Protein AF-A0A4U9DAW8-F1 (afdb_monomer_lite)

InterPro domains:
  IPR041107 RimK, preATP-grasp domain [PF18030] (1-62)

Foldseek 3Di:
DEEEEADPDCPDPVNVVVCVVCVVVVYHYDYAHVVQWDWDPPPVDTFIDGPNHTDDDGPYYHYDDPDPPPPPPDPPDDDPPPPPPDD

Secondary structure (DSSP, 8-state):
-EEEEE-S-TTSHHHHHHHHHHHHTT-EEEEE-TTSEEEE--TT--EEEETTEEPPP-SEEEE-------S--PPP---TT-TT---

Structure (mmCIF, N/CA/C/O backbone):
data_AF-A0A4U9DAW8-F1
#
_entry.id   AF-A0A4U9DAW8-F1
#
loop_
_atom_site.group_PDB
_atom_site.id
_atom_site.type_symbol
_atom_site.labe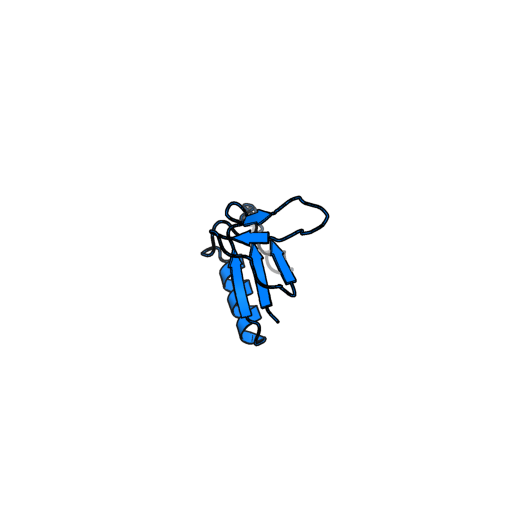l_atom_id
_atom_site.label_alt_id
_atom_site.label_comp_id
_atom_site.label_asym_id
_atom_site.label_entity_id
_atom_site.label_seq_id
_atom_site.pdbx_PDB_ins_code
_atom_site.Cartn_x
_atom_site.Cartn_y
_atom_site.Cartn_z
_atom_site.occupancy
_atom_site.B_iso_or_equiv
_atom_site.auth_seq_id
_atom_site.auth_comp_id
_atom_site.auth_asym_id
_atom_site.auth_atom_id
_atom_site.pdbx_PDB_model_num
ATOM 1 N N . MET A 1 1 ? -11.546 -8.520 2.178 1.00 90.62 1 MET A N 1
ATOM 2 C CA . MET A 1 1 ? -10.918 -8.010 0.944 1.00 90.62 1 MET A CA 1
ATOM 3 C C . MET A 1 1 ? -9.501 -7.556 1.241 1.00 90.62 1 MET A C 1
ATOM 5 O O . MET A 1 1 ? -9.248 -7.104 2.359 1.00 90.62 1 MET A O 1
ATOM 9 N N . LYS A 1 2 ? -8.600 -7.718 0.271 1.00 92.62 2 LYS A N 1
ATOM 10 C CA . LYS A 1 2 ? -7.228 -7.209 0.275 1.00 92.62 2 LYS A CA 1
ATOM 11 C C . LYS A 1 2 ? -7.168 -5.920 -0.534 1.00 92.62 2 LYS A C 1
ATOM 13 O O . LYS A 1 2 ? -7.465 -5.917 -1.725 1.00 92.62 2 LYS A O 1
ATOM 18 N N . ILE A 1 3 ? -6.771 -4.837 0.118 1.00 93.81 3 ILE A N 1
ATOM 19 C CA . ILE A 1 3 ? -6.681 -3.501 -0.466 1.00 93.81 3 ILE A CA 1
ATOM 20 C C . ILE A 1 3 ? -5.209 -3.092 -0.514 1.00 93.81 3 ILE A C 1
ATOM 22 O O . ILE A 1 3 ? -4.522 -3.135 0.505 1.00 93.81 3 ILE A O 1
ATOM 26 N N . ALA A 1 4 ? -4.738 -2.657 -1.679 1.00 92.94 4 ALA A N 1
ATOM 27 C CA . ALA A 1 4 ? -3.427 -2.036 -1.822 1.00 92.94 4 ALA A CA 1
ATOM 28 C C . ALA A 1 4 ? -3.556 -0.509 -1.784 1.00 92.94 4 ALA A C 1
ATOM 30 O O . ALA A 1 4 ? -4.348 0.077 -2.523 1.00 92.94 4 ALA A O 1
ATOM 31 N N . ILE A 1 5 ? -2.744 0.156 -0.967 1.00 93.62 5 ILE A N 1
ATOM 32 C CA . ILE A 1 5 ? -2.592 1.612 -0.978 1.00 93.62 5 ILE A CA 1
ATOM 33 C C . ILE A 1 5 ? -1.249 1.939 -1.625 1.00 93.62 5 ILE A C 1
ATOM 35 O O . ILE A 1 5 ? -0.197 1.625 -1.078 1.00 93.62 5 ILE A O 1
ATOM 39 N N . LEU A 1 6 ? -1.276 2.593 -2.785 1.00 92.06 6 LEU A N 1
ATOM 40 C CA . LEU A 1 6 ? -0.073 3.053 -3.470 1.00 92.06 6 LEU A CA 1
ATOM 41 C C . LEU A 1 6 ? 0.351 4.409 -2.908 1.00 92.06 6 LEU A C 1
ATOM 43 O O . LEU A 1 6 ? -0.324 5.416 -3.146 1.00 92.06 6 LEU A O 1
ATOM 47 N N . SER A 1 7 ? 1.472 4.434 -2.190 1.00 91.56 7 SER A N 1
ATOM 48 C CA . SER A 1 7 ? 2.086 5.657 -1.670 1.00 91.56 7 SER A CA 1
ATOM 49 C C . SER A 1 7 ? 3.591 5.485 -1.508 1.00 91.56 7 SER A C 1
ATOM 51 O O . SER A 1 7 ? 4.055 4.441 -1.064 1.00 91.56 7 SER A O 1
ATOM 53 N N . ARG A 1 8 ? 4.353 6.547 -1.792 1.00 89.25 8 ARG A N 1
ATOM 54 C CA . ARG A 1 8 ? 5.786 6.608 -1.446 1.00 89.25 8 ARG A CA 1
ATOM 55 C C . ARG A 1 8 ? 6.015 6.843 0.047 1.00 89.25 8 ARG A C 1
ATOM 57 O O . ARG A 1 8 ? 7.079 6.524 0.558 1.00 89.25 8 ARG A O 1
ATOM 64 N N . ASP A 1 9 ? 5.021 7.407 0.730 1.00 88.44 9 ASP A N 1
ATOM 65 C CA . ASP A 1 9 ? 5.063 7.688 2.160 1.00 88.44 9 ASP A CA 1
ATOM 66 C C . ASP A 1 9 ? 3.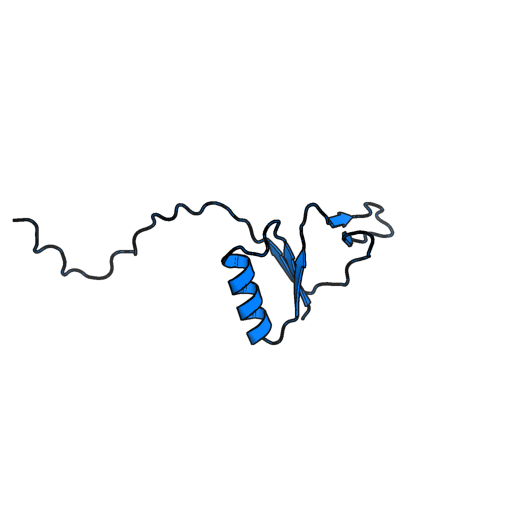814 7.104 2.841 1.00 88.44 9 ASP A C 1
ATOM 68 O O . ASP A 1 9 ? 2.687 7.592 2.691 1.00 88.44 9 ASP A O 1
ATOM 72 N N . GLY A 1 10 ? 4.009 6.007 3.573 1.00 85.12 10 GLY A N 1
ATOM 73 C CA . GLY A 1 10 ? 2.956 5.359 4.358 1.00 85.12 10 GLY A CA 1
ATOM 74 C C . GLY A 1 10 ? 2.595 6.114 5.640 1.00 85.12 10 GLY A C 1
ATOM 75 O O . GLY A 1 10 ? 1.593 5.795 6.276 1.00 85.12 10 GLY A O 1
ATOM 76 N N . THR A 1 11 ? 3.382 7.122 6.026 1.00 87.56 11 THR A N 1
ATOM 77 C CA . THR A 1 11 ? 3.155 7.921 7.236 1.00 87.56 11 THR A CA 1
ATOM 78 C C . THR A 1 11 ? 2.169 9.068 7.024 1.00 87.56 11 THR A C 1
ATOM 80 O O . THR A 1 11 ? 1.680 9.631 8.006 1.00 87.56 11 THR A O 1
ATOM 83 N N . LEU A 1 12 ? 1.812 9.362 5.767 1.00 90.25 12 LEU A N 1
ATOM 84 C CA . LEU A 1 12 ? 0.822 10.376 5.415 1.00 90.25 12 LEU A CA 1
ATOM 85 C C . LEU A 1 12 ? -0.504 10.150 6.148 1.00 90.25 12 LEU A C 1
ATOM 87 O O . LEU A 1 12 ? -0.996 9.025 6.263 1.00 90.25 12 LEU A O 1
ATOM 91 N N . TYR A 1 13 ? -1.130 11.251 6.569 1.00 88.62 13 TYR A N 1
ATOM 92 C CA . TYR A 1 13 ? -2.431 11.221 7.239 1.00 88.62 13 TYR A CA 1
ATOM 93 C C . TYR A 1 13 ? -3.494 10.482 6.412 1.00 88.62 13 TYR A C 1
ATOM 95 O O . TYR A 1 13 ? -4.253 9.688 6.962 1.00 88.62 13 TYR A O 1
ATOM 103 N N . SER A 1 14 ? -3.509 10.676 5.088 1.00 88.44 14 SER A N 1
ATOM 104 C CA . SER A 1 14 ? -4.414 9.964 4.178 1.00 88.44 14 SER A CA 1
ATOM 105 C C . SER A 1 14 ? -4.214 8.447 4.233 1.00 88.44 14 SER A C 1
ATOM 107 O O . SER A 1 14 ? -5.189 7.724 4.417 1.00 88.44 14 SER A O 1
ATOM 109 N N . CYS A 1 15 ? -2.968 7.967 4.151 1.00 91.81 15 CYS A N 1
ATOM 110 C CA . CYS A 1 15 ? -2.638 6.545 4.272 1.00 91.81 15 CYS A CA 1
ATOM 111 C C . CYS A 1 15 ? -3.093 5.989 5.624 1.00 91.81 15 CYS A C 1
ATOM 113 O O . CYS A 1 15 ? -3.799 4.989 5.662 1.00 91.81 15 CYS A O 1
ATOM 115 N N . ARG A 1 16 ? -2.767 6.674 6.728 1.00 91.88 16 ARG A N 1
ATOM 116 C CA . ARG A 1 16 ? -3.157 6.248 8.083 1.00 91.88 16 ARG A CA 1
ATOM 117 C C . ARG A 1 16 ? -4.673 6.135 8.239 1.00 91.88 16 ARG A C 1
ATOM 119 O O . ARG A 1 16 ? -5.166 5.099 8.669 1.00 91.88 16 ARG A O 1
ATOM 126 N N . ARG A 1 17 ? -5.420 7.164 7.826 1.00 92.56 17 ARG A N 1
ATOM 127 C CA . ARG A 1 17 ? -6.888 7.192 7.925 1.00 92.56 17 ARG A CA 1
ATOM 128 C C . ARG A 1 17 ? -7.561 6.125 7.071 1.00 92.56 17 ARG A C 1
ATOM 130 O O . ARG A 1 17 ? -8.535 5.523 7.519 1.00 92.56 17 ARG A O 1
ATOM 137 N N . LEU A 1 18 ? -7.053 5.892 5.863 1.00 91.88 18 LEU A N 1
ATOM 138 C CA . LEU A 1 18 ? -7.556 4.839 4.983 1.00 91.88 18 LEU A CA 1
ATOM 139 C C . LEU A 1 18 ? -7.299 3.454 5.580 1.00 91.88 18 LEU A C 1
ATOM 141 O O . LEU A 1 18 ? -8.215 2.637 5.620 1.00 91.88 18 LEU A O 1
ATOM 145 N N . THR A 1 19 ? -6.095 3.219 6.102 1.00 93.19 19 THR A N 1
ATOM 146 C CA . THR A 1 19 ? -5.734 1.964 6.768 1.00 93.19 19 THR A CA 1
ATOM 147 C C . THR A 1 19 ? -6.610 1.707 7.995 1.00 93.19 19 THR A C 1
ATOM 149 O O . THR A 1 19 ? -7.183 0.628 8.124 1.00 93.19 19 THR A O 1
ATOM 152 N N . GLU A 1 20 ? -6.803 2.706 8.860 1.00 94.19 20 GLU A N 1
ATOM 153 C CA . GLU A 1 20 ? -7.699 2.607 10.020 1.00 94.19 20 GLU A CA 1
ATOM 154 C C . GLU A 1 20 ? -9.139 2.268 9.622 1.00 94.19 20 GLU A C 1
ATOM 156 O O . GLU A 1 20 ? -9.757 1.386 10.216 1.00 94.19 20 GLU A O 1
ATOM 161 N N . ALA A 1 21 ? -9.692 2.977 8.633 1.00 94.12 21 ALA A N 1
ATOM 162 C CA . ALA A 1 21 ? -11.062 2.761 8.181 1.00 94.12 21 ALA A CA 1
ATOM 163 C C . ALA A 1 21 ? -11.240 1.361 7.582 1.00 94.12 21 ALA A C 1
ATOM 165 O O . ALA A 1 21 ? -12.173 0.647 7.939 1.00 94.12 21 ALA A O 1
ATOM 166 N N . ALA A 1 22 ? -10.309 0.938 6.730 1.00 93.69 22 ALA A N 1
ATOM 167 C CA . ALA A 1 22 ? -10.339 -0.382 6.122 1.00 93.69 22 ALA A CA 1
ATOM 168 C C . ALA A 1 22 ? -10.191 -1.504 7.163 1.00 93.69 22 ALA A C 1
ATOM 170 O O . ALA A 1 22 ? -10.927 -2.488 7.095 1.00 93.69 22 ALA A O 1
ATOM 171 N N . HIS A 1 23 ? -9.333 -1.342 8.176 1.00 94.62 23 HIS A N 1
ATOM 172 C CA . HIS A 1 23 ? -9.244 -2.301 9.279 1.00 94.62 23 HIS A CA 1
ATOM 173 C C . HIS A 1 23 ? -10.531 -2.379 10.101 1.00 94.62 23 HIS A C 1
ATOM 175 O O . HIS A 1 23 ? -10.958 -3.480 10.443 1.00 94.62 23 HIS A O 1
ATOM 181 N N . LYS A 1 24 ? -11.197 -1.247 10.367 1.00 95.50 24 LYS A N 1
ATOM 182 C CA . LYS A 1 24 ? -12.510 -1.237 11.040 1.00 95.50 24 LYS A CA 1
ATOM 183 C C . LYS A 1 24 ? -13.581 -1.986 10.246 1.00 95.50 24 LYS A C 1
ATOM 185 O O . LYS A 1 24 ? -14.459 -2.597 10.843 1.00 95.50 24 LYS A O 1
ATOM 190 N N . CYS A 1 25 ? -13.486 -1.981 8.920 1.00 94.00 25 CYS A N 1
ATOM 191 C CA . CYS A 1 25 ? -14.346 -2.762 8.030 1.00 94.00 25 CYS A CA 1
ATOM 192 C C . CYS A 1 25 ? -13.912 -4.236 7.882 1.00 94.00 25 CYS A C 1
ATOM 194 O O . CYS A 1 25 ? -14.498 -4.969 7.087 1.00 94.00 25 CYS A O 1
ATOM 196 N N . GLY A 1 26 ? -12.879 -4.688 8.605 1.00 94.75 26 GLY A N 1
ATOM 197 C CA . GLY A 1 26 ? -12.363 -6.058 8.520 1.00 94.75 26 GLY A CA 1
ATOM 198 C C . GLY A 1 26 ? -11.587 -6.349 7.230 1.00 94.75 26 GLY A C 1
ATOM 199 O O . GLY A 1 26 ? -11.489 -7.499 6.801 1.00 94.75 26 GLY A O 1
ATOM 200 N N . HIS A 1 27 ? -11.065 -5.322 6.559 1.00 95.12 27 HIS A N 1
ATOM 201 C CA . HIS A 1 27 ? -10.247 -5.481 5.359 1.00 95.12 27 HIS A CA 1
ATOM 202 C C . HIS A 1 27 ? -8.755 -5.552 5.702 1.00 95.12 27 HIS A C 1
ATOM 204 O O . HIS A 1 27 ? -8.275 -4.952 6.667 1.00 95.12 27 HIS A O 1
ATOM 210 N N . GLN A 1 28 ? -8.013 -6.303 4.888 1.00 94.56 28 GLN A N 1
ATOM 211 C CA . GLN A 1 28 ? -6.556 -6.359 4.944 1.00 94.56 28 GLN A CA 1
ATOM 212 C C . GLN A 1 28 ? -6.000 -5.263 4.043 1.00 94.56 28 GLN A C 1
ATOM 214 O O . GLN A 1 28 ? -6.451 -5.115 2.907 1.00 94.56 28 GLN A O 1
ATOM 219 N N . VAL A 1 29 ? -5.031 -4.506 4.547 1.00 93.94 29 VAL A N 1
ATOM 220 C CA . VAL A 1 29 ? -4.456 -3.359 3.845 1.00 93.94 29 VAL A CA 1
ATOM 221 C C . VAL A 1 29 ? -2.954 -3.529 3.751 1.00 93.94 29 VAL A C 1
ATOM 223 O O . VAL A 1 29 ? -2.304 -3.840 4.747 1.00 93.94 29 VAL A O 1
ATOM 226 N N . GLU A 1 30 ? -2.407 -3.277 2.569 1.00 92.38 30 GLU A N 1
ATOM 227 C CA . GLU A 1 30 ? -0.969 -3.245 2.334 1.00 92.38 30 GLU A CA 1
ATOM 228 C C . GLU A 1 30 ? -0.589 -1.926 1.660 1.00 92.38 30 GLU A C 1
ATOM 230 O O . GLU A 1 30 ? -1.195 -1.531 0.664 1.00 92.38 30 GLU A O 1
ATOM 235 N N . ILE A 1 31 ? 0.395 -1.217 2.216 1.00 91.56 31 ILE A N 1
ATOM 236 C CA . ILE A 1 31 ? 0.924 0.007 1.609 1.00 91.56 31 ILE A CA 1
ATOM 237 C C . ILE A 1 31 ? 2.117 -0.379 0.738 1.00 91.56 31 ILE A C 1
ATOM 239 O O . ILE A 1 31 ? 3.108 -0.913 1.235 1.00 91.56 31 ILE A O 1
ATOM 243 N N . LEU A 1 32 ? 2.021 -0.090 -0.555 1.00 91.12 32 LEU A N 1
ATOM 244 C CA . LEU A 1 32 ? 3.035 -0.418 -1.548 1.00 91.12 32 LEU A CA 1
ATOM 245 C C . LEU A 1 32 ? 3.625 0.864 -2.127 1.00 91.12 32 LEU A C 1
ATOM 247 O O . LEU A 1 32 ? 2.891 1.769 -2.534 1.00 91.12 32 LEU A O 1
ATOM 251 N N . ASP A 1 33 ? 4.952 0.920 -2.204 1.00 89.00 33 ASP A N 1
ATOM 252 C CA . ASP A 1 33 ? 5.632 1.971 -2.954 1.00 89.00 33 ASP A CA 1
ATOM 253 C C . ASP A 1 33 ? 5.497 1.693 -4.461 1.00 89.00 33 ASP A C 1
ATOM 255 O O . ASP A 1 33 ? 6.077 0.719 -4.951 1.00 89.00 33 ASP A O 1
ATOM 259 N N . PRO A 1 34 ? 4.772 2.535 -5.221 1.00 86.25 34 PRO A N 1
ATOM 260 C CA . PRO A 1 34 ? 4.569 2.313 -6.646 1.00 86.25 34 PRO A CA 1
ATOM 261 C C . PRO A 1 34 ? 5.867 2.347 -7.460 1.00 86.25 34 PRO A C 1
ATOM 263 O O . PRO A 1 34 ? 5.893 1.757 -8.533 1.00 86.25 34 PRO A O 1
ATOM 266 N N . LEU A 1 35 ? 6.938 2.996 -6.979 1.00 87.25 35 LEU A N 1
ATOM 267 C CA . LEU A 1 35 ? 8.237 2.992 -7.670 1.00 87.25 35 LEU A CA 1
ATOM 268 C C . LEU A 1 35 ? 9.003 1.678 -7.483 1.00 87.25 35 LEU A C 1
ATOM 270 O O . LEU A 1 35 ? 9.847 1.330 -8.303 1.00 87.25 35 LEU A O 1
ATOM 274 N N . SER A 1 36 ? 8.688 0.943 -6.421 1.00 85.06 36 SER A N 1
ATOM 275 C CA . SER A 1 36 ? 9.236 -0.384 -6.146 1.00 85.06 36 SER A CA 1
ATOM 276 C C . SER A 1 36 ? 8.417 -1.508 -6.804 1.00 85.06 36 SER A C 1
ATOM 278 O O . SER A 1 36 ? 8.813 -2.676 -6.744 1.00 85.06 36 SER A O 1
ATOM 280 N N . CYS A 1 37 ? 7.277 -1.172 -7.421 1.00 84.25 37 CYS A N 1
ATOM 281 C CA . CYS A 1 37 ? 6.463 -2.086 -8.213 1.00 84.25 37 CYS A CA 1
ATOM 282 C C . CYS A 1 37 ? 6.957 -2.100 -9.661 1.00 84.25 37 CYS A C 1
ATOM 284 O O . CYS A 1 37 ? 6.974 -1.069 -10.329 1.00 84.25 37 CYS A O 1
ATOM 286 N N . TYR A 1 38 ? 7.283 -3.278 -10.182 1.00 82.50 38 TYR A N 1
ATOM 287 C CA . TYR A 1 38 ? 7.606 -3.459 -11.594 1.00 82.50 38 TYR A CA 1
ATOM 288 C C . TYR A 1 38 ? 6.739 -4.560 -12.193 1.00 82.50 38 TYR A C 1
ATOM 290 O O . TYR A 1 38 ? 6.418 -5.560 -11.552 1.00 82.50 38 TYR A O 1
ATOM 298 N N . MET A 1 39 ? 6.320 -4.354 -13.435 1.00 80.25 39 MET A N 1
ATOM 299 C CA . MET A 1 39 ? 5.438 -5.264 -14.153 1.00 80.25 39 MET A CA 1
ATOM 300 C C . MET A 1 39 ? 6.229 -5.989 -15.235 1.00 80.25 39 MET A C 1
ATOM 302 O O . MET A 1 39 ? 7.015 -5.370 -15.951 1.00 80.25 39 MET A O 1
ATOM 306 N N . ASN A 1 40 ? 5.992 -7.289 -15.387 1.00 73.62 40 ASN A N 1
ATOM 307 C CA . ASN A 1 40 ? 6.388 -7.974 -16.610 1.00 73.62 40 ASN A CA 1
ATOM 308 C C . ASN A 1 40 ? 5.411 -7.568 -17.727 1.00 73.62 40 ASN A C 1
ATOM 310 O O . ASN A 1 40 ? 4.218 -7.844 -17.623 1.00 73.62 40 ASN A O 1
ATOM 314 N N . VAL A 1 41 ? 5.904 -6.879 -18.762 1.00 68.69 41 VAL A N 1
ATOM 315 C CA . VAL A 1 41 ? 5.094 -6.332 -19.874 1.00 68.69 41 VAL A CA 1
ATOM 316 C C . VAL A 1 41 ? 4.728 -7.412 -20.906 1.00 68.69 41 VAL A C 1
ATOM 318 O O . VAL A 1 41 ? 4.047 -7.126 -21.886 1.00 68.69 41 VAL A O 1
ATOM 321 N N . SER A 1 42 ? 5.159 -8.664 -20.704 1.00 72.38 42 SER A N 1
ATOM 322 C CA . SER A 1 42 ? 4.776 -9.770 -21.582 1.00 72.38 42 SER A CA 1
ATOM 323 C C . SER A 1 42 ? 3.248 -9.945 -21.599 1.00 72.38 42 SER A C 1
ATOM 325 O O . SER A 1 42 ? 2.659 -10.208 -20.546 1.00 72.38 42 SER A O 1
ATOM 327 N N . PRO A 1 43 ? 2.592 -9.859 -22.771 1.00 64.50 43 PRO A N 1
ATOM 328 C CA . PRO A 1 43 ? 1.135 -9.955 -22.884 1.00 64.50 43 PRO A CA 1
ATOM 329 C C . PRO A 1 43 ? 0.588 -11.334 -22.489 1.00 64.50 43 PRO A C 1
ATOM 331 O O . PRO A 1 43 ? -0.596 -11.465 -22.201 1.00 64.50 43 PRO A O 1
ATOM 334 N N . VAL A 1 44 ? 1.445 -12.360 -22.451 1.00 72.75 44 VAL A N 1
ATOM 335 C CA . VAL A 1 44 ? 1.075 -13.742 -22.104 1.00 72.75 44 VAL A CA 1
ATOM 336 C C . VAL A 1 44 ? 1.133 -13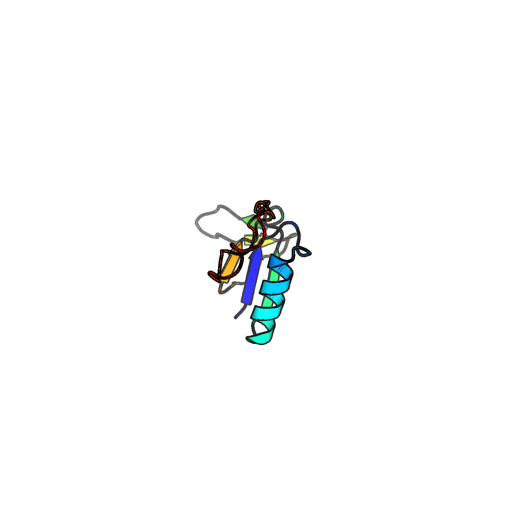.985 -20.588 1.00 72.75 44 VAL A C 1
ATOM 338 O O . VAL A 1 44 ? 0.510 -14.915 -20.086 1.00 72.75 44 VAL A O 1
ATOM 341 N N . ALA A 1 45 ? 1.864 -13.152 -19.839 1.00 66.75 45 ALA A N 1
ATOM 342 C CA . ALA A 1 45 ? 2.085 -13.330 -18.404 1.00 66.75 45 ALA A CA 1
ATOM 343 C C . ALA A 1 45 ? 2.295 -11.981 -17.699 1.00 66.75 45 ALA A C 1
ATOM 345 O O . ALA A 1 45 ? 3.362 -11.703 -17.143 1.00 66.75 45 ALA A O 1
ATOM 346 N N . SER A 1 46 ? 1.272 -11.124 -17.724 1.00 63.00 46 SER A N 1
ATOM 347 C CA . SER A 1 46 ? 1.299 -9.864 -16.984 1.00 63.00 46 SER A CA 1
ATOM 348 C C . SER A 1 46 ? 1.238 -10.140 -15.479 1.00 63.00 46 SER A C 1
ATOM 350 O O . SER A 1 46 ? 0.212 -10.571 -14.952 1.00 63.00 46 SER A O 1
ATOM 352 N N . SER A 1 47 ? 2.336 -9.882 -14.775 1.00 75.56 47 SER A N 1
ATOM 353 C CA . SER A 1 47 ? 2.442 -10.045 -13.322 1.00 75.56 47 SER A CA 1
ATOM 354 C C . SER A 1 47 ? 3.132 -8.833 -12.709 1.00 75.56 47 SER A C 1
ATOM 356 O O . SER A 1 47 ? 4.174 -8.397 -13.213 1.00 75.56 47 SER A O 1
ATOM 358 N N . ILE A 1 48 ? 2.581 -8.317 -11.612 1.00 80.19 48 ILE A N 1
ATOM 359 C CA . ILE A 1 48 ? 3.185 -7.222 -10.851 1.00 80.19 48 ILE A CA 1
ATOM 360 C C . ILE A 1 48 ? 4.069 -7.828 -9.764 1.00 80.19 48 ILE A C 1
ATOM 362 O O . ILE A 1 48 ? 3.622 -8.655 -8.970 1.00 80.19 48 ILE A O 1
ATOM 366 N N . HIS A 1 49 ? 5.326 -7.409 -9.737 1.00 82.88 49 HIS A N 1
ATOM 367 C CA . HIS A 1 49 ? 6.295 -7.789 -8.726 1.00 82.88 49 HIS A CA 1
ATOM 368 C C . HIS A 1 49 ? 6.614 -6.597 -7.832 1.00 82.88 49 HIS A C 1
ATOM 370 O O . HIS A 1 49 ? 6.704 -5.457 -8.288 1.00 82.88 49 HIS A O 1
ATOM 376 N N . TYR A 1 50 ? 6.827 -6.879 -6.555 1.00 83.62 50 TYR A N 1
ATOM 377 C CA . TYR A 1 50 ? 7.279 -5.926 -5.557 1.00 83.62 50 TYR A CA 1
ATOM 378 C C . TYR A 1 50 ? 8.458 -6.534 -4.810 1.00 83.62 50 TYR A C 1
ATOM 380 O O . TYR A 1 50 ? 8.346 -7.617 -4.231 1.00 83.62 50 TYR A O 1
ATOM 388 N N . LYS A 1 51 ? 9.611 -5.857 -4.856 1.00 81.38 51 LYS A N 1
ATOM 389 C CA . LYS A 1 51 ? 10.849 -6.292 -4.181 1.00 81.38 51 LYS A CA 1
ATOM 390 C C . LYS A 1 51 ? 11.217 -7.767 -4.440 1.00 81.38 51 LYS A C 1
ATOM 392 O O . LYS A 1 51 ? 11.553 -8.500 -3.513 1.00 81.38 51 LYS A O 1
ATOM 397 N N . GLY A 1 52 ? 11.120 -8.225 -5.690 1.00 80.88 52 GLY A N 1
ATOM 398 C CA . GLY A 1 52 ? 11.475 -9.602 -6.060 1.00 80.88 52 GLY A CA 1
ATOM 399 C C . GLY A 1 52 ? 10.380 -10.647 -5.839 1.00 80.88 52 GLY A C 1
ATOM 400 O O . GLY A 1 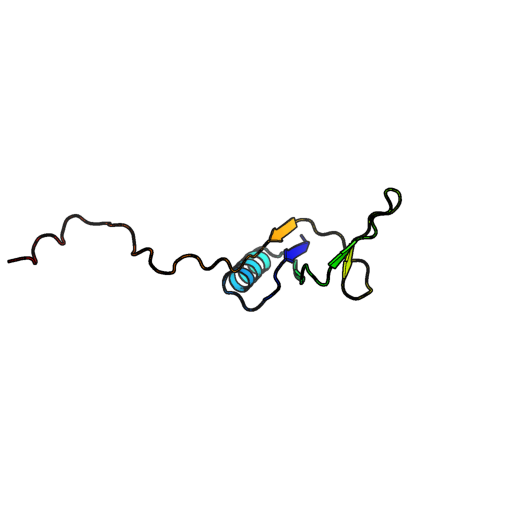52 ? 10.585 -11.801 -6.200 1.00 80.88 52 GLY A O 1
ATOM 401 N N . ARG A 1 53 ? 9.219 -10.283 -5.277 1.00 82.62 53 ARG A N 1
ATOM 402 C CA . ARG A 1 53 ? 8.093 -11.207 -5.067 1.00 82.62 53 ARG A CA 1
ATOM 403 C C . ARG A 1 53 ? 6.915 -10.831 -5.945 1.00 82.62 53 ARG A C 1
ATOM 405 O O . ARG A 1 53 ? 6.615 -9.650 -6.099 1.00 82.62 53 ARG A O 1
ATOM 412 N N . GLN A 1 54 ? 6.233 -11.829 -6.498 1.00 83.94 54 GLN A N 1
ATOM 413 C CA . GLN A 1 54 ? 4.965 -11.603 -7.182 1.00 83.94 54 GLN A CA 1
ATOM 414 C C . GLN A 1 54 ? 3.928 -11.146 -6.154 1.00 83.94 54 GLN A C 1
ATOM 416 O O . GLN A 1 54 ? 3.745 -11.790 -5.118 1.00 83.94 54 GLN A O 1
ATOM 421 N N . LEU A 1 55 ? 3.286 -10.011 -6.423 1.00 85.00 55 LEU A N 1
ATOM 422 C CA . LEU A 1 55 ? 2.242 -9.501 -5.550 1.00 85.00 55 LEU A CA 1
ATOM 423 C C . LEU A 1 55 ? 0.996 -10.391 -5.637 1.00 85.00 55 LEU A C 1
ATOM 425 O O . LEU A 1 55 ? 0.657 -10.871 -6.725 1.00 85.00 55 LEU A O 1
ATOM 429 N N . PRO A 1 56 ? 0.293 -10.604 -4.511 1.00 86.75 56 PRO A N 1
ATOM 430 C CA . PRO A 1 56 ? -0.991 -11.281 -4.531 1.00 86.75 56 PRO A CA 1
ATOM 431 C C . PRO A 1 56 ? -2.032 -10.439 -5.277 1.00 86.75 56 PRO A C 1
ATOM 433 O O . PRO A 1 56 ? -1.854 -9.245 -5.521 1.00 86.75 56 PRO A O 1
ATOM 436 N N . HIS A 1 57 ? -3.159 -11.066 -5.601 1.00 88.81 57 HIS A N 1
ATOM 437 C CA . HIS A 1 57 ? -4.318 -10.336 -6.094 1.00 88.81 57 HIS A CA 1
ATOM 438 C C . HIS A 1 57 ? -4.852 -9.377 -5.015 1.00 88.81 57 HIS A C 1
ATOM 440 O O . HIS A 1 57 ? -4.974 -9.756 -3.845 1.00 88.81 57 HIS A O 1
ATOM 446 N N . PHE A 1 58 ? -5.179 -8.152 -5.427 1.00 90.44 58 PHE A N 1
ATOM 447 C CA . PHE A 1 58 ? -5.842 -7.143 -4.605 1.00 90.44 58 PHE A CA 1
ATOM 448 C C . PHE A 1 58 ? -7.217 -6.847 -5.191 1.00 90.44 58 PHE A C 1
ATOM 450 O O . PHE A 1 58 ? -7.339 -6.639 -6.396 1.00 90.44 58 PHE A O 1
ATOM 457 N N . ASP A 1 59 ? -8.224 -6.768 -4.325 1.00 90.62 59 ASP A N 1
ATOM 458 C CA . ASP A 1 59 ? -9.604 -6.462 -4.711 1.00 90.62 59 ASP A CA 1
ATOM 459 C C . ASP A 1 59 ? -9.763 -4.979 -5.081 1.00 90.62 59 ASP A C 1
ATOM 461 O O . ASP A 1 59 ? -10.599 -4.606 -5.900 1.00 90.62 59 ASP A O 1
ATOM 465 N N . ALA A 1 60 ? -8.952 -4.114 -4.465 1.00 90.56 60 ALA A N 1
ATOM 466 C CA . ALA A 1 60 ? -8.968 -2.680 -4.712 1.00 90.56 60 ALA A CA 1
ATOM 467 C C . ALA A 1 60 ? -7.571 -2.067 -4.576 1.00 90.56 60 ALA A C 1
ATOM 469 O O . ALA A 1 60 ? -6.773 -2.476 -3.730 1.00 90.56 60 ALA A O 1
ATOM 470 N N . VAL A 1 61 ? -7.307 -1.035 -5.383 1.00 89.75 61 VAL A N 1
ATOM 471 C CA . VAL A 1 61 ? -6.059 -0.263 -5.356 1.00 89.75 61 VAL A CA 1
ATOM 472 C C . VAL A 1 61 ? -6.379 1.222 -5.198 1.00 89.75 61 VAL A C 1
ATOM 474 O O . VAL A 1 61 ? -7.063 1.809 -6.034 1.00 89.75 61 VAL A O 1
ATOM 477 N N . ILE A 1 62 ? -5.866 1.845 -4.136 1.00 90.88 62 ILE A N 1
ATOM 478 C CA . ILE A 1 62 ? -6.082 3.262 -3.818 1.00 90.88 62 ILE A CA 1
ATOM 479 C C . ILE A 1 62 ? -4.771 4.022 -4.008 1.00 90.88 62 ILE A C 1
ATOM 481 O O . ILE A 1 62 ? -3.768 3.711 -3.372 1.00 90.88 62 ILE A O 1
ATOM 485 N N . ARG A 1 63 ? -4.765 5.058 -4.851 1.00 88.81 63 ARG A N 1
ATOM 486 C CA . ARG A 1 63 ? -3.602 5.943 -5.014 1.00 88.81 63 ARG A CA 1
ATOM 487 C C . ARG A 1 63 ? -3.657 7.073 -3.983 1.00 88.81 63 ARG A C 1
ATOM 489 O O . ARG A 1 63 ? -4.479 7.976 -4.115 1.00 88.81 63 ARG A O 1
ATOM 496 N N . ALA A 1 64 ? -2.758 7.062 -3.001 1.00 82.06 64 ALA A N 1
ATOM 497 C CA . ALA A 1 64 ? -2.619 8.145 -2.032 1.00 82.06 64 ALA A CA 1
ATOM 498 C C . ALA A 1 64 ? -1.504 9.099 -2.480 1.00 82.06 64 ALA A C 1
ATOM 500 O O . ALA A 1 64 ? -0.315 8.824 -2.344 1.00 82.06 64 ALA A O 1
ATOM 501 N N . SER A 1 65 ? -1.888 10.239 -3.052 1.00 76.62 65 SER A N 1
ATOM 502 C CA . SER A 1 65 ? -0.942 11.291 -3.423 1.00 76.62 65 SER A CA 1
ATOM 503 C C . SER A 1 65 ? -0.839 12.339 -2.320 1.00 76.62 65 SER A C 1
ATOM 505 O O . SER A 1 65 ? -1.847 12.947 -1.959 1.00 76.62 65 SER A O 1
ATOM 507 N N . ALA A 1 66 ? 0.379 12.640 -1.872 1.00 64.50 66 ALA A N 1
ATOM 508 C CA . ALA A 1 66 ? 0.691 13.890 -1.186 1.00 64.50 66 ALA A CA 1
ATOM 509 C C . ALA A 1 66 ? 0.692 15.038 -2.205 1.00 64.50 66 ALA A C 1
ATOM 511 O O . ALA A 1 66 ? 1.735 15.591 -2.543 1.00 64.50 66 ALA A O 1
ATOM 512 N N . ARG A 1 67 ? -0.470 15.379 -2.770 1.00 58.34 67 ARG A N 1
ATOM 513 C CA . ARG A 1 67 ? -0.592 16.720 -3.340 1.00 58.34 67 ARG A CA 1
ATOM 514 C C . ARG A 1 67 ? -0.652 17.651 -2.130 1.00 58.34 67 ARG A C 1
ATOM 516 O O . ARG A 1 67 ? -1.457 17.364 -1.241 1.00 58.34 67 ARG A O 1
ATOM 523 N N . PRO A 1 68 ? 0.157 18.718 -2.051 1.00 48.88 68 PRO A N 1
ATOM 524 C CA . PRO A 1 68 ? -0.152 19.789 -1.126 1.00 48.88 68 PRO A CA 1
ATOM 525 C C . PRO A 1 68 ? -1.533 20.303 -1.534 1.00 48.88 68 PRO A C 1
ATOM 527 O O . PRO A 1 68 ? -1.690 21.008 -2.529 1.00 48.88 68 PRO A O 1
ATOM 530 N N . LEU A 1 69 ? -2.569 19.856 -0.827 1.00 47.81 69 LEU A N 1
ATOM 531 C CA . LEU A 1 69 ? -3.799 20.619 -0.778 1.00 47.81 69 LEU A CA 1
ATOM 532 C C . LEU A 1 69 ? -3.390 21.933 -0.109 1.00 47.81 69 LEU A C 1
ATOM 534 O O . LEU A 1 69 ? -2.711 21.869 0.920 1.00 47.81 69 LEU A O 1
ATOM 538 N N . PRO A 1 70 ? -3.707 23.105 -0.680 1.00 46.12 70 PRO A N 1
ATOM 539 C CA . PRO A 1 70 ? -3.471 24.354 0.023 1.00 46.12 70 PRO A CA 1
ATO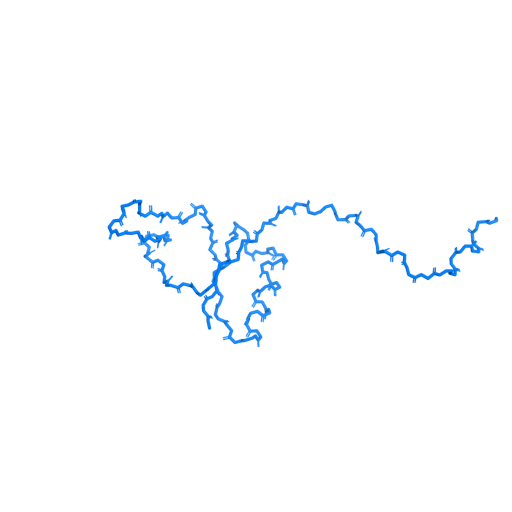M 540 C C . PRO A 1 70 ? -4.192 24.246 1.368 1.00 46.12 70 PRO A C 1
ATOM 542 O O . PRO A 1 70 ? -5.416 24.148 1.422 1.00 46.12 70 PRO A O 1
ATOM 545 N N . ILE A 1 71 ? -3.429 24.206 2.460 1.00 52.66 71 ILE A N 1
ATOM 546 C CA . ILE A 1 71 ? -3.924 24.009 3.831 1.00 52.66 71 ILE A CA 1
ATOM 547 C C . ILE A 1 71 ? -4.553 25.317 4.364 1.00 52.66 71 ILE A C 1
ATOM 549 O O . ILE A 1 71 ? -4.573 25.589 5.556 1.00 52.66 71 ILE A O 1
ATOM 553 N N . THR A 1 72 ? -5.084 26.144 3.464 1.00 49.56 72 THR A N 1
ATOM 554 C CA . THR A 1 72 ? -5.776 27.403 3.744 1.00 49.56 72 THR A CA 1
ATOM 555 C C . THR A 1 72 ? -7.081 27.449 2.952 1.00 49.56 72 THR A C 1
ATOM 557 O O . THR A 1 72 ? -7.314 28.342 2.142 1.00 49.56 72 THR A O 1
ATOM 560 N N . ALA A 1 73 ? -7.945 26.460 3.158 1.00 46.25 73 ALA A N 1
ATOM 561 C CA . ALA A 1 73 ? -9.371 26.680 2.973 1.00 46.25 73 ALA A CA 1
ATOM 562 C C . ALA A 1 73 ? -9.946 26.933 4.375 1.00 46.25 73 ALA A C 1
ATOM 564 O O . ALA A 1 73 ? -10.078 25.971 5.137 1.00 46.25 73 ALA A O 1
ATOM 565 N N . PRO A 1 74 ? -10.220 28.193 4.768 1.00 49.91 74 PRO A N 1
ATOM 566 C CA . PRO A 1 74 ? -10.963 28.444 5.996 1.00 49.91 74 PRO A CA 1
ATOM 567 C C . PRO A 1 74 ? -12.319 27.719 5.932 1.00 49.91 74 PRO A C 1
ATOM 569 O O . PRO A 1 74 ? -12.851 27.497 4.834 1.00 49.91 74 PRO A O 1
ATOM 572 N N . PRO A 1 75 ? -12.881 27.315 7.085 1.00 55.53 75 PRO A N 1
ATOM 573 C CA . PRO A 1 75 ? -14.185 26.676 7.125 1.00 55.53 75 PRO A CA 1
ATOM 574 C C . PRO A 1 75 ? -15.204 27.594 6.452 1.00 55.53 75 PRO A C 1
ATOM 576 O O . PRO A 1 75 ? -15.270 28.794 6.720 1.00 55.53 75 PRO A O 1
ATOM 579 N N . ARG A 1 76 ? -15.969 27.013 5.527 1.00 48.12 76 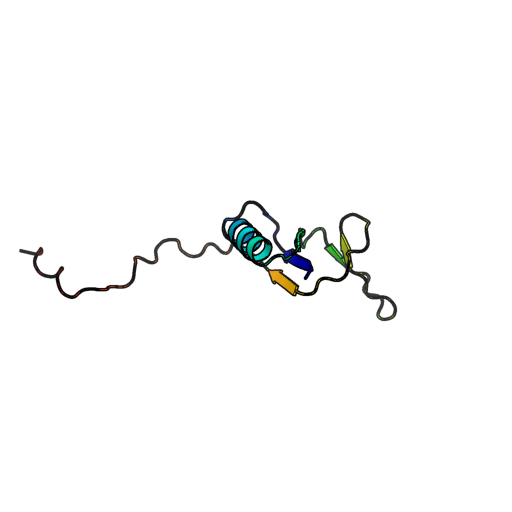ARG A N 1
ATOM 580 C CA . ARG A 1 76 ? -17.084 27.674 4.853 1.00 48.12 76 ARG A CA 1
ATOM 581 C C . ARG A 1 76 ? -17.961 28.356 5.901 1.00 48.12 76 ARG A C 1
ATOM 583 O O . ARG A 1 76 ? -18.326 27.731 6.894 1.00 48.12 76 ARG A O 1
ATOM 590 N N . CYS A 1 77 ? -18.283 29.619 5.635 1.00 43.16 77 CYS A N 1
ATOM 591 C CA . CYS A 1 77 ? -19.313 30.392 6.314 1.00 43.16 77 CYS A CA 1
ATOM 592 C C . CYS A 1 77 ? -20.510 29.513 6.701 1.00 43.16 77 CYS A C 1
ATOM 594 O O . CYS A 1 77 ? -21.155 28.928 5.833 1.00 43.16 77 CYS A O 1
ATOM 596 N N . ALA A 1 78 ? -20.819 29.474 7.993 1.00 51.34 78 ALA A N 1
ATOM 597 C CA . ALA A 1 78 ? -22.087 28.985 8.508 1.00 51.34 78 ALA A CA 1
ATOM 598 C C . ALA A 1 78 ? -22.443 29.740 9.797 1.00 51.34 78 ALA A C 1
ATOM 600 O O . ALA A 1 78 ? -22.363 29.177 10.881 1.00 51.34 78 ALA A O 1
ATOM 601 N N . SER A 1 79 ? -22.787 31.025 9.667 1.00 45.25 79 SER A N 1
ATOM 602 C CA . SER A 1 79 ? -23.899 31.682 10.382 1.00 45.25 79 SER A CA 1
ATOM 603 C C . SER A 1 79 ? -23.856 33.205 10.192 1.00 45.25 79 SER A C 1
ATOM 605 O O . SER A 1 79 ? -22.806 33.837 10.119 1.00 45.25 79 SER A O 1
ATOM 607 N N . SER A 1 80 ? -25.037 33.801 10.079 1.00 54.19 80 SER A N 1
ATOM 608 C CA . SER A 1 80 ? -25.315 35.207 9.774 1.00 54.19 80 SER A CA 1
ATOM 609 C C . SER A 1 80 ? -25.064 36.192 10.930 1.00 54.19 80 SER A C 1
ATOM 611 O O . SER A 1 80 ? -25.508 37.333 10.855 1.00 54.19 80 SER A O 1
ATOM 613 N N . SER A 1 81 ? -24.367 35.802 12.002 1.00 52.84 81 SER A N 1
ATOM 614 C CA . SER A 1 81 ? -24.302 36.595 13.243 1.00 52.84 81 SER A CA 1
ATOM 615 C C . SER A 1 81 ? -22.989 37.351 13.484 1.00 52.84 81 SER A C 1
ATOM 617 O O . SER A 1 81 ? -22.869 38.023 14.502 1.00 52.84 81 SER A O 1
ATOM 619 N N . CYS A 1 82 ? -22.001 37.280 12.585 1.00 42.19 82 CYS A N 1
ATOM 620 C CA . CYS A 1 82 ? -20.679 37.884 12.826 1.00 42.19 82 CYS A CA 1
ATOM 621 C C . CYS A 1 82 ? -20.497 39.313 12.265 1.00 42.19 82 CYS A C 1
ATOM 623 O O . CYS A 1 82 ? -19.418 39.882 12.395 1.00 42.19 82 CYS A O 1
ATOM 625 N N . TRP A 1 83 ? -21.534 39.917 11.671 1.00 42.22 83 TRP A N 1
ATOM 626 C CA . TRP A 1 83 ? -21.478 41.271 11.082 1.00 42.22 83 TRP A CA 1
ATOM 627 C C . TRP A 1 83 ? -21.468 42.431 12.101 1.00 42.22 83 TRP A C 1
ATOM 629 O O . TRP A 1 83 ? -21.431 43.586 11.697 1.00 42.22 83 TRP A O 1
ATOM 639 N N . ALA A 1 84 ? -21.479 42.162 13.411 1.00 47.19 84 ALA A N 1
ATOM 640 C CA . ALA A 1 84 ? -21.621 43.199 14.442 1.00 47.19 84 ALA A CA 1
ATOM 641 C C . ALA A 1 84 ? -20.300 43.742 15.031 1.00 47.19 84 ALA A C 1
ATOM 643 O O . ALA A 1 84 ? -20.339 44.437 16.040 1.00 47.19 84 ALA A O 1
ATOM 644 N N . ALA A 1 85 ? -19.136 43.440 14.449 1.00 46.62 85 ALA A N 1
ATOM 645 C CA . ALA A 1 85 ? -17.839 43.837 15.018 1.00 46.62 85 ALA A CA 1
ATOM 646 C C . ALA A 1 85 ? -16.927 44.587 14.030 1.00 46.62 85 ALA A C 1
ATOM 648 O O . ALA A 1 85 ? -15.716 44.379 14.014 1.00 46.62 85 ALA A O 1
ATOM 649 N N . ILE A 1 86 ? -17.511 45.458 13.205 1.00 49.75 86 ILE A N 1
ATOM 650 C CA . ILE A 1 86 ? -16.777 46.544 12.542 1.00 49.75 86 ILE A CA 1
ATOM 651 C C . ILE A 1 86 ? -17.565 47.836 12.788 1.00 49.75 86 ILE A C 1
ATOM 653 O O . ILE A 1 86 ? -18.376 48.255 11.965 1.00 49.75 86 ILE A O 1
ATOM 657 N N . HIS A 1 87 ? -17.347 48.411 13.966 1.00 45.56 87 HIS A N 1
ATOM 658 C CA . HIS A 1 87 ? -17.509 49.830 14.265 1.00 45.56 87 HIS A CA 1
ATOM 659 C C . HIS A 1 87 ? -16.267 50.270 15.031 1.00 45.56 87 HIS A C 1
ATOM 661 O O . HIS A 1 87 ? -15.860 49.515 15.944 1.00 45.56 87 HIS A O 1
#

Sequence (87 aa):
MKIAILSRDGTLYSCRRLTEAAHKCGHQVEILDPLSCYMNVSPVASSIHYKGRQLPHFDAVIRASARPLPITAPPRCASSSCWAAIH

Organism: Raoultella terrigena (NCBI:txid577)

Radius of gyration: 20.46 Å; chains: 1; bounding box: 37×64×38 Å

pLDDT: mean 77.26, std 17.74, range [42.19, 95.5]